Protein AF-A0A531MM92-F1 (afdb_monomer_lite)

Radius of gyration: 17.51 Å; chains: 1; bounding box: 37×25×46 Å

pLDDT: mean 91.56, std 7.38, range [58.84, 98.31]

Structure (mmCIF, N/CA/C/O backbone):
data_AF-A0A531MM92-F1
#
_entry.id   AF-A0A531MM92-F1
#
loop_
_atom_site.group_PDB
_atom_site.id
_atom_site.type_symbol
_atom_site.label_atom_id
_atom_site.label_alt_id
_atom_site.label_comp_id
_atom_site.label_asym_id
_atom_site.label_entity_id
_atom_site.label_seq_id
_atom_site.pdbx_PDB_ins_code
_atom_site.Cartn_x
_atom_site.Cartn_y
_atom_site.Cartn_z
_atom_site.occupancy
_atom_site.B_iso_or_equiv
_atom_site.auth_seq_id
_atom_site.auth_comp_id
_atom_site.auth_asym_id
_atom_site.auth_atom_id
_atom_site.pdbx_PDB_model_num
ATOM 1 N N . MET A 1 1 ? 8.820 2.147 -31.136 1.00 62.75 1 MET A N 1
ATOM 2 C CA . MET A 1 1 ? 9.295 1.011 -30.305 1.00 62.75 1 MET A CA 1
ATOM 3 C C . MET A 1 1 ? 8.721 -0.285 -30.862 1.00 62.75 1 MET A C 1
ATOM 5 O O . MET A 1 1 ? 7.518 -0.342 -31.072 1.00 62.75 1 MET A O 1
ATOM 9 N N . SER A 1 2 ? 9.538 -1.309 -31.139 1.00 82.44 2 SER A N 1
ATOM 10 C CA . SER A 1 2 ? 9.008 -2.590 -31.645 1.00 82.44 2 SER A CA 1
ATOM 11 C C . SER A 1 2 ? 8.129 -3.275 -30.586 1.00 82.44 2 SER A C 1
ATOM 13 O O . SER A 1 2 ? 8.458 -3.239 -29.397 1.00 82.44 2 SER A O 1
ATOM 15 N N . GLY A 1 3 ? 7.056 -3.957 -30.992 1.00 89.06 3 GLY A N 1
ATOM 16 C CA . GLY A 1 3 ? 6.147 -4.648 -30.063 1.00 89.06 3 GLY A CA 1
ATOM 17 C C . GLY A 1 3 ? 6.797 -5.762 -29.223 1.00 89.06 3 GLY A C 1
ATOM 18 O O . GLY A 1 3 ? 6.197 -6.245 -28.265 1.00 89.06 3 GLY A O 1
ATOM 19 N N . ARG A 1 4 ? 8.024 -6.192 -29.548 1.00 90.12 4 ARG A N 1
ATOM 20 C CA . ARG A 1 4 ? 8.809 -7.132 -28.725 1.00 90.12 4 ARG A CA 1
ATOM 21 C C . ARG A 1 4 ? 9.410 -6.430 -27.507 1.00 90.12 4 ARG A C 1
ATOM 23 O O . ARG A 1 4 ? 9.231 -6.904 -26.394 1.00 90.12 4 ARG A O 1
ATOM 30 N N . TRP A 1 5 ? 10.017 -5.261 -27.710 1.00 95.00 5 TRP A N 1
ATOM 31 C CA . TRP A 1 5 ? 10.577 -4.439 -26.631 1.00 95.00 5 TRP A CA 1
ATOM 32 C C . TRP A 1 5 ? 9.511 -3.992 -25.624 1.00 95.00 5 TRP A C 1
ATOM 34 O O . TRP A 1 5 ? 9.727 -4.108 -24.422 1.00 95.00 5 TRP A O 1
ATOM 44 N N . ALA A 1 6 ? 8.333 -3.575 -26.102 1.00 94.31 6 ALA A N 1
ATOM 45 C CA . ALA A 1 6 ? 7.220 -3.199 -25.226 1.00 94.31 6 ALA A CA 1
ATOM 46 C C . ALA A 1 6 ? 6.766 -4.364 -24.323 1.00 94.31 6 ALA A C 1
ATOM 48 O O . ALA A 1 6 ? 6.565 -4.179 -23.124 1.00 94.31 6 ALA A O 1
ATOM 49 N N . ARG A 1 7 ? 6.667 -5.581 -24.879 1.00 95.69 7 ARG A N 1
ATOM 50 C CA . ARG A 1 7 ? 6.315 -6.787 -24.113 1.00 95.69 7 ARG A CA 1
ATOM 51 C C . ARG A 1 7 ? 7.382 -7.148 -23.087 1.00 95.69 7 ARG A C 1
ATOM 53 O O . ARG A 1 7 ? 7.035 -7.413 -21.943 1.00 95.69 7 ARG A O 1
ATOM 60 N N . THR A 1 8 ? 8.660 -7.116 -23.465 1.00 97.12 8 THR A N 1
ATOM 61 C CA . THR A 1 8 ? 9.762 -7.400 -22.534 1.00 97.12 8 THR A CA 1
ATOM 62 C C . THR A 1 8 ? 9.774 -6.415 -21.367 1.00 97.12 8 THR A C 1
ATOM 64 O O . THR A 1 8 ? 9.865 -6.839 -20.218 1.00 97.12 8 THR A O 1
ATOM 67 N N . MET A 1 9 ? 9.614 -5.115 -21.637 1.00 97.06 9 MET A N 1
ATOM 68 C CA . MET A 1 9 ? 9.560 -4.093 -20.588 1.00 97.06 9 MET A CA 1
ATOM 69 C C . MET A 1 9 ? 8.355 -4.277 -19.661 1.00 97.06 9 MET A C 1
ATOM 71 O O . MET A 1 9 ? 8.512 -4.218 -18.443 1.00 97.06 9 MET A O 1
ATOM 75 N N . LEU A 1 10 ? 7.168 -4.558 -20.210 1.00 96.94 10 LEU A N 1
ATOM 76 C CA . LEU A 1 10 ? 5.979 -4.810 -19.395 1.00 96.94 10 LEU A CA 1
ATOM 77 C C . LEU A 1 10 ? 6.143 -6.062 -18.522 1.00 96.94 10 LEU A C 1
ATOM 79 O O . LEU A 1 10 ? 5.775 -6.042 -17.349 1.00 96.94 10 LEU A O 1
ATOM 83 N N . SER A 1 11 ? 6.716 -7.138 -19.064 1.00 97.50 11 SER A N 1
ATOM 84 C CA . SER A 1 11 ? 7.012 -8.348 -18.293 1.00 97.50 11 SER A CA 1
ATOM 85 C C . SER A 1 11 ? 7.987 -8.058 -17.156 1.00 97.50 11 SER A C 1
ATOM 87 O O . SER A 1 11 ? 7.704 -8.420 -16.017 1.00 97.50 11 SER A O 1
ATOM 89 N N . ALA A 1 12 ? 9.088 -7.353 -17.433 1.00 98.12 12 ALA A N 1
ATOM 90 C CA . ALA A 1 12 ? 10.057 -6.965 -16.412 1.00 98.12 12 ALA A CA 1
ATOM 91 C C . ALA A 1 12 ? 9.408 -6.121 -15.302 1.00 98.12 12 ALA A C 1
ATOM 93 O O . ALA A 1 12 ? 9.600 -6.412 -14.124 1.00 98.12 12 ALA A O 1
ATOM 94 N N . TYR A 1 13 ? 8.572 -5.142 -15.665 1.00 97.56 13 TYR A N 1
ATOM 95 C CA . TYR A 1 13 ? 7.818 -4.326 -14.711 1.00 97.56 13 TYR A CA 1
ATOM 96 C C . TYR A 1 13 ? 6.910 -5.172 -13.806 1.00 97.56 13 TYR A C 1
ATOM 98 O O . TYR A 1 13 ? 6.917 -5.011 -12.585 1.00 97.56 13 TYR A O 1
ATOM 106 N N . ARG A 1 14 ? 6.165 -6.122 -14.385 1.00 97.75 14 ARG A N 1
ATOM 107 C CA . ARG A 1 14 ? 5.284 -7.020 -13.621 1.00 97.75 14 ARG A CA 1
ATOM 108 C C . ARG A 1 14 ? 6.072 -7.915 -12.668 1.00 97.75 14 ARG A C 1
ATOM 110 O O . ARG A 1 14 ? 5.672 -8.056 -11.516 1.00 97.75 14 ARG A O 1
ATOM 117 N N . PHE A 1 15 ? 7.183 -8.491 -13.129 1.00 98.31 15 PHE A N 1
ATOM 118 C CA . PHE A 1 15 ? 8.042 -9.332 -12.294 1.00 98.31 15 PHE A CA 1
ATOM 119 C C . PHE A 1 15 ? 8.690 -8.544 -11.159 1.00 98.31 15 PHE A C 1
ATOM 121 O O . PHE A 1 15 ? 8.686 -9.016 -10.026 1.00 98.31 15 PHE A O 1
ATOM 128 N N . ALA A 1 16 ? 9.175 -7.331 -11.430 1.00 98.12 16 ALA A N 1
ATOM 129 C CA . ALA A 1 16 ? 9.710 -6.452 -10.397 1.00 98.12 16 ALA A CA 1
ATOM 130 C C . ALA A 1 16 ? 8.653 -6.145 -9.322 1.00 98.12 16 ALA A C 1
ATOM 132 O O . ALA A 1 16 ? 8.931 -6.269 -8.131 1.00 98.12 16 ALA A O 1
ATOM 133 N N . GLY A 1 17 ? 7.418 -5.826 -9.730 1.00 96.50 17 GLY A N 1
ATOM 134 C CA . GLY A 1 17 ? 6.305 -5.613 -8.803 1.00 96.50 17 GLY A CA 1
ATOM 135 C C . GLY A 1 17 ? 5.966 -6.857 -7.975 1.00 96.50 17 GLY A C 1
ATOM 136 O O . GLY A 1 17 ? 5.802 -6.760 -6.761 1.00 96.50 17 GLY A O 1
ATOM 137 N N . ALA A 1 18 ? 5.917 -8.034 -8.607 1.00 97.06 18 ALA A N 1
ATOM 138 C CA . ALA A 1 18 ? 5.660 -9.299 -7.920 1.00 97.06 18 ALA A CA 1
ATOM 139 C C . ALA A 1 18 ? 6.763 -9.645 -6.904 1.00 97.06 18 ALA A C 1
ATOM 141 O O . ALA A 1 18 ? 6.459 -10.057 -5.787 1.00 97.06 18 ALA A O 1
ATOM 142 N N . ALA A 1 19 ? 8.030 -9.424 -7.263 1.00 97.69 19 ALA A N 1
ATOM 143 C CA . ALA A 1 19 ? 9.168 -9.643 -6.375 1.00 97.69 19 ALA A CA 1
ATOM 144 C C . ALA A 1 19 ? 9.185 -8.659 -5.191 1.00 97.69 19 ALA A C 1
ATOM 146 O O . ALA A 1 19 ? 9.563 -9.032 -4.083 1.00 97.69 19 ALA A O 1
ATOM 147 N N . ALA A 1 20 ? 8.740 -7.416 -5.403 1.00 96.75 20 ALA A N 1
ATOM 148 C CA . ALA A 1 20 ? 8.656 -6.396 -4.358 1.00 96.75 20 ALA A CA 1
ATOM 149 C C . ALA A 1 20 ? 7.448 -6.576 -3.419 1.00 96.75 20 ALA A C 1
ATOM 151 O O . ALA A 1 20 ? 7.504 -6.160 -2.262 1.00 96.75 20 ALA A O 1
ATOM 152 N N . TYR A 1 21 ? 6.363 -7.200 -3.890 1.00 94.12 21 TYR A N 1
ATOM 153 C CA . TYR A 1 21 ? 5.115 -7.383 -3.144 1.00 94.12 21 TYR A CA 1
ATOM 154 C C . TYR A 1 21 ? 5.274 -7.885 -1.691 1.00 94.12 21 TYR A C 1
ATOM 156 O O . TYR A 1 21 ? 4.706 -7.248 -0.798 1.00 94.12 21 TYR A O 1
ATOM 164 N N . PRO A 1 22 ? 6.054 -8.948 -1.384 1.00 94.88 22 PRO A N 1
ATOM 165 C CA . PRO A 1 22 ? 6.214 -9.421 -0.003 1.00 94.88 22 PRO A CA 1
ATOM 166 C C . PRO A 1 22 ? 6.811 -8.373 0.954 1.00 94.88 22 PRO A C 1
ATOM 168 O O . PRO A 1 22 ? 6.593 -8.454 2.163 1.00 94.88 22 PRO A O 1
ATOM 171 N N . LEU A 1 23 ? 7.515 -7.358 0.442 1.00 96.12 23 LEU A N 1
ATOM 172 C CA . LEU A 1 23 ? 8.121 -6.293 1.248 1.00 96.12 23 LEU A CA 1
ATOM 173 C C . LEU A 1 23 ? 7.129 -5.182 1.634 1.00 96.12 23 LEU A C 1
ATOM 175 O O . LEU A 1 23 ? 7.401 -4.410 2.557 1.00 96.12 23 LEU A O 1
ATOM 179 N N . VAL A 1 24 ? 5.959 -5.112 0.988 1.00 93.69 24 VAL A N 1
ATOM 180 C CA . VAL A 1 24 ? 4.940 -4.080 1.257 1.00 93.69 24 VAL A CA 1
ATOM 181 C C . VAL A 1 24 ? 4.411 -4.182 2.690 1.00 93.69 24 VAL A C 1
ATOM 183 O O . VAL A 1 24 ? 4.245 -3.164 3.362 1.00 93.69 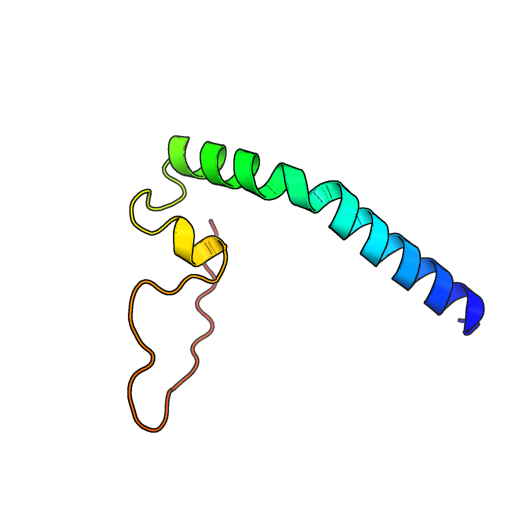24 VAL A O 1
ATOM 186 N N . GLY A 1 25 ? 4.199 -5.405 3.185 1.00 93.31 25 GLY A N 1
ATOM 187 C CA . GLY A 1 25 ? 3.727 -5.664 4.548 1.00 93.31 25 GLY A CA 1
ATOM 188 C C . GLY A 1 25 ? 4.625 -5.040 5.626 1.00 93.31 25 GLY A C 1
ATOM 189 O O . GLY A 1 25 ? 4.168 -4.172 6.382 1.00 93.31 25 GLY A O 1
ATOM 190 N N . PRO A 1 26 ? 5.909 -5.443 5.683 1.00 95.06 26 PRO A N 1
ATOM 191 C CA . PRO A 1 26 ? 6.904 -4.851 6.575 1.00 95.06 26 PRO A CA 1
ATOM 192 C C . PRO A 1 26 ? 7.060 -3.335 6.402 1.00 95.06 26 PRO A C 1
ATOM 194 O O . PRO A 1 26 ? 7.123 -2.613 7.398 1.00 95.06 26 PRO A O 1
ATOM 197 N N . TYR A 1 27 ? 7.053 -2.831 5.164 1.00 94.75 27 TYR A N 1
ATOM 198 C CA . TYR A 1 27 ? 7.166 -1.396 4.890 1.00 94.75 27 TYR A CA 1
ATOM 199 C C . TYR A 1 27 ? 6.028 -0.582 5.527 1.00 94.75 27 TYR A C 1
ATOM 201 O O . TYR A 1 27 ? 6.274 0.408 6.222 1.00 94.75 27 TYR A O 1
ATOM 209 N N . VAL A 1 28 ? 4.776 -1.023 5.362 1.00 93.75 28 VAL A N 1
ATOM 210 C CA . VAL A 1 28 ? 3.608 -0.368 5.976 1.00 93.75 28 VAL A CA 1
ATOM 211 C C . VAL A 1 28 ? 3.654 -0.478 7.504 1.00 93.75 28 VAL A C 1
ATOM 213 O O . VAL A 1 28 ? 3.291 0.472 8.203 1.00 93.75 28 VAL A O 1
ATOM 216 N N . ALA A 1 29 ? 4.125 -1.604 8.049 1.00 93.12 29 ALA A N 1
ATOM 217 C CA . ALA A 1 29 ? 4.299 -1.762 9.493 1.00 93.12 29 ALA A CA 1
ATOM 218 C C . ALA A 1 29 ? 5.330 -0.768 10.059 1.00 93.12 29 ALA A C 1
ATOM 220 O O . ALA A 1 29 ? 5.062 -0.122 11.073 1.00 93.12 29 ALA A O 1
ATOM 221 N N . TRP A 1 30 ? 6.457 -0.576 9.368 1.00 95.12 30 TRP A N 1
ATOM 222 C CA . TRP A 1 30 ? 7.462 0.428 9.721 1.00 95.12 30 TRP A CA 1
ATOM 223 C C . TRP A 1 30 ? 6.923 1.864 9.612 1.00 95.12 30 TRP A C 1
ATOM 225 O O . TRP A 1 30 ? 7.111 2.676 10.513 1.00 95.12 30 TRP A O 1
ATOM 235 N N . ARG A 1 31 ? 6.165 2.190 8.560 1.00 94.31 31 ARG A N 1
ATOM 236 C CA . ARG A 1 31 ? 5.491 3.499 8.444 1.00 94.31 31 ARG A CA 1
ATOM 237 C C . ARG A 1 31 ? 4.518 3.753 9.601 1.00 94.31 31 ARG A C 1
ATOM 239 O O . ARG A 1 31 ? 4.466 4.865 10.126 1.00 94.31 31 ARG A O 1
ATOM 246 N N . THR A 1 32 ? 3.798 2.714 10.025 1.00 94.19 32 THR A N 1
ATOM 247 C CA . THR A 1 32 ? 2.890 2.772 11.180 1.00 94.19 32 THR A CA 1
ATOM 248 C C . THR A 1 32 ? 3.657 3.053 12.473 1.00 94.19 32 THR A C 1
ATOM 250 O O . THR A 1 32 ? 3.230 3.899 13.253 1.00 94.19 32 THR A O 1
ATOM 253 N N . SER A 1 33 ? 4.816 2.417 12.700 1.00 93.62 33 SER A N 1
ATOM 254 C CA . SER A 1 33 ? 5.631 2.693 13.897 1.00 93.62 33 SER A CA 1
ATOM 255 C C . SER A 1 33 ? 6.226 4.104 13.908 1.00 93.62 33 SER A C 1
ATOM 257 O O . SER A 1 33 ? 6.462 4.663 14.974 1.00 93.62 33 SER A O 1
ATOM 259 N N . ARG A 1 34 ? 6.409 4.718 12.732 1.00 93.44 34 ARG A N 1
ATOM 260 C CA . ARG A 1 34 ? 6.807 6.126 12.570 1.00 93.44 34 ARG A CA 1
ATOM 261 C C . ARG A 1 34 ? 5.643 7.119 12.700 1.00 93.44 34 ARG A C 1
A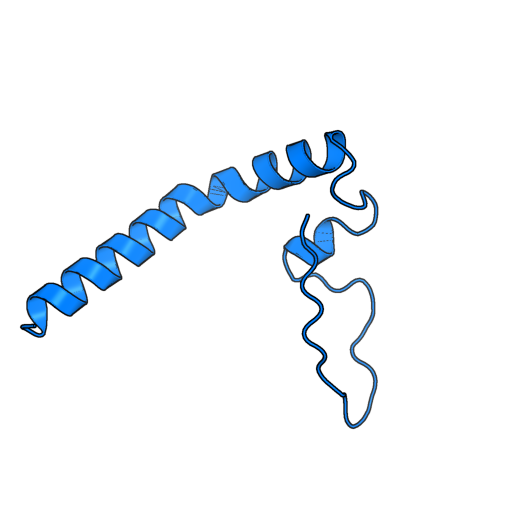TOM 263 O O . ARG A 1 34 ? 5.855 8.306 12.469 1.00 93.44 34 ARG A O 1
ATOM 270 N N . GLY A 1 35 ? 4.428 6.656 13.010 1.00 91.44 35 GLY A N 1
ATOM 271 C CA . GLY A 1 35 ? 3.235 7.502 13.140 1.00 91.44 35 GLY A CA 1
ATOM 272 C C . GLY A 1 35 ? 2.732 8.090 11.818 1.00 91.44 35 GLY A C 1
ATOM 273 O O . GLY A 1 35 ? 1.903 8.992 11.823 1.00 91.44 35 GLY A O 1
ATOM 274 N N . LYS A 1 36 ? 3.227 7.596 10.676 1.00 90.50 36 LYS A N 1
ATOM 275 C CA . LYS A 1 36 ? 2.807 8.055 9.343 1.00 90.50 36 LYS A CA 1
ATOM 276 C C . LYS A 1 36 ? 1.518 7.386 8.858 1.00 90.50 36 LYS A C 1
ATOM 278 O O . LYS A 1 36 ? 0.991 7.771 7.821 1.00 90.50 36 LYS A O 1
ATOM 283 N N . GLU A 1 37 ? 1.042 6.376 9.581 1.00 91.75 37 GLU A N 1
ATOM 284 C CA . GLU A 1 37 ? -0.173 5.617 9.289 1.00 91.75 37 GLU A CA 1
ATOM 285 C C . GLU A 1 37 ? -0.987 5.421 10.568 1.00 91.75 37 GLU A C 1
ATOM 287 O O . GLU A 1 37 ? -0.421 5.238 11.648 1.00 91.75 37 GLU A O 1
ATOM 292 N N . ASP A 1 38 ? -2.311 5.389 10.437 1.00 91.50 38 ASP A N 1
ATOM 293 C CA . ASP A 1 38 ? -3.208 5.023 11.532 1.00 91.50 38 ASP A CA 1
ATOM 294 C C . ASP A 1 38 ? -3.196 3.498 11.738 1.00 91.50 38 ASP A C 1
ATOM 296 O O . ASP A 1 38 ? -3.568 2.716 10.854 1.00 91.50 38 ASP A O 1
ATOM 300 N N . ARG A 1 39 ? -2.787 3.069 12.938 1.00 89.88 39 ARG A N 1
ATOM 301 C CA . ARG A 1 39 ? -2.681 1.655 13.323 1.00 89.88 39 ARG A CA 1
ATOM 302 C C . ARG A 1 39 ? -4.007 0.904 13.195 1.00 89.88 39 ARG A C 1
ATOM 304 O O . ARG A 1 39 ? -3.998 -0.245 12.752 1.00 89.88 39 ARG A O 1
ATOM 311 N N . ASN A 1 40 ? -5.125 1.544 13.536 1.00 91.81 40 ASN A N 1
ATOM 312 C CA . ASN A 1 40 ? -6.455 0.933 13.503 1.00 91.81 40 ASN A CA 1
ATOM 313 C C . ASN A 1 40 ? -6.996 0.816 12.071 1.00 91.81 40 ASN A C 1
ATOM 315 O O . ASN A 1 40 ? -7.811 -0.060 11.781 1.00 91.81 40 ASN A O 1
ATOM 319 N N . ARG A 1 41 ? -6.495 1.655 11.156 1.00 91.19 41 ARG A N 1
ATOM 320 C CA . ARG A 1 41 ? -6.924 1.720 9.749 1.00 91.19 41 ARG A CA 1
ATOM 321 C C . ARG A 1 41 ? -5.900 1.150 8.769 1.00 91.19 41 ARG A C 1
ATOM 323 O O . ARG A 1 41 ? -6.107 1.199 7.562 1.00 91.19 41 ARG A O 1
ATOM 330 N N . ARG A 1 42 ? -4.831 0.512 9.260 1.00 89.88 42 ARG A N 1
ATOM 331 C CA . ARG A 1 42 ? -3.760 -0.081 8.437 1.00 89.88 42 ARG A CA 1
ATOM 332 C C . ARG A 1 42 ? -4.278 -1.018 7.339 1.00 89.88 42 ARG A C 1
ATOM 334 O O . ARG A 1 42 ? -3.685 -1.090 6.267 1.00 89.88 42 ARG A O 1
ATOM 341 N N . ARG A 1 43 ? -5.375 -1.740 7.593 1.00 91.25 43 ARG A N 1
ATOM 342 C CA . ARG A 1 43 ? -5.995 -2.665 6.627 1.00 91.25 43 ARG A CA 1
ATOM 343 C C . ARG A 1 43 ? -6.528 -1.963 5.371 1.00 91.25 43 ARG A C 1
ATOM 345 O O . ARG A 1 43 ? -6.498 -2.561 4.299 1.00 91.25 43 ARG A O 1
ATOM 352 N N . GLU A 1 44 ? -6.894 -0.686 5.469 1.00 92.69 44 GLU A N 1
ATOM 353 C CA . GLU A 1 44 ? -7.351 0.108 4.322 1.00 92.69 44 GLU A CA 1
ATOM 354 C C . GLU A 1 44 ? -6.248 0.279 3.266 1.00 92.69 44 GLU A C 1
ATOM 356 O O . GLU A 1 44 ? -6.542 0.314 2.074 1.00 92.69 44 GLU A O 1
ATOM 361 N N . ARG A 1 45 ? -4.964 0.274 3.669 1.00 91.19 45 ARG A N 1
ATOM 362 C CA . ARG A 1 45 ? -3.817 0.300 2.737 1.00 91.19 45 ARG A CA 1
ATOM 363 C C . ARG A 1 45 ? -3.730 -0.937 1.841 1.00 91.19 45 ARG A C 1
ATOM 365 O O . ARG A 1 45 ? -3.071 -0.883 0.810 1.00 91.19 45 ARG A O 1
ATOM 372 N N . TYR A 1 46 ? -4.408 -2.019 2.218 1.00 90.75 46 TYR A N 1
ATOM 373 C CA . TYR A 1 46 ? -4.504 -3.258 1.446 1.00 90.75 46 TYR A CA 1
ATOM 374 C C . TYR A 1 46 ? -5.859 -3.398 0.733 1.00 90.75 46 TYR A C 1
ATOM 376 O O . TYR A 1 46 ? -6.197 -4.483 0.274 1.00 90.75 46 TYR A O 1
ATOM 384 N N . GLY A 1 47 ? -6.657 -2.325 0.662 1.00 91.00 47 GLY A N 1
ATOM 385 C CA . GLY A 1 47 ? -7.972 -2.335 0.014 1.00 91.00 47 GLY A CA 1
ATOM 386 C C . GLY A 1 47 ? -9.103 -2.911 0.870 1.00 91.00 47 GLY A C 1
ATOM 387 O O . GLY A 1 47 ? -10.227 -3.037 0.390 1.00 91.00 47 GLY A O 1
ATOM 388 N N . VAL A 1 48 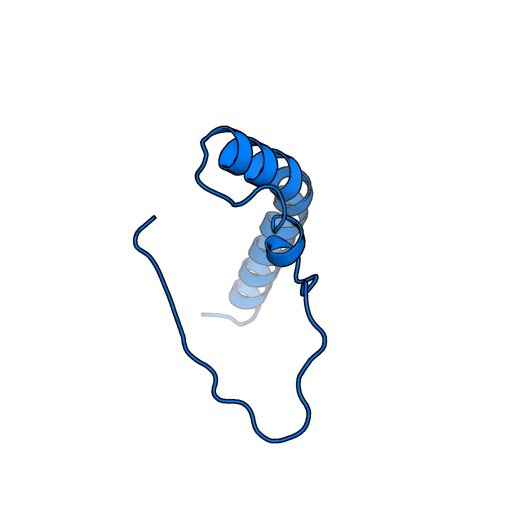? -8.848 -3.234 2.141 1.00 92.81 48 VAL A N 1
ATOM 389 C CA . VAL A 1 48 ? -9.891 -3.692 3.066 1.00 92.81 48 VAL A CA 1
ATOM 390 C C . VAL A 1 48 ? -10.550 -2.470 3.700 1.00 92.81 48 VAL A C 1
ATOM 392 O O . VAL A 1 48 ? -10.028 -1.894 4.657 1.00 92.81 48 VAL A O 1
ATOM 395 N N . ALA A 1 49 ? -11.688 -2.058 3.143 1.00 91.25 49 ALA A N 1
ATOM 396 C CA . ALA A 1 49 ? -12.448 -0.922 3.648 1.00 91.25 49 ALA A CA 1
ATOM 397 C C . ALA A 1 49 ? -12.973 -1.186 5.071 1.00 91.25 49 ALA A C 1
ATOM 399 O O . ALA A 1 49 ? -13.478 -2.266 5.372 1.00 91.25 49 ALA A O 1
ATOM 400 N N . GLY A 1 50 ? -12.885 -0.180 5.945 1.00 90.00 50 GLY A N 1
ATOM 401 C CA . GLY A 1 50 ? -13.421 -0.253 7.310 1.00 90.00 50 GLY A CA 1
ATOM 402 C C . GLY A 1 50 ? -14.937 -0.046 7.407 1.00 90.00 50 GLY A C 1
ATOM 403 O O . GLY A 1 50 ? -15.497 -0.153 8.495 1.00 90.00 50 GLY A O 1
ATOM 404 N N . ARG A 1 51 ? -15.602 0.291 6.297 1.00 90.25 51 ARG A N 1
ATOM 405 C CA . ARG A 1 51 ? -17.047 0.540 6.224 1.00 90.25 51 ARG A CA 1
ATOM 406 C C . ARG A 1 51 ? -17.624 -0.066 4.944 1.00 90.25 51 ARG A C 1
ATOM 408 O O . ARG A 1 51 ? -16.920 -0.084 3.931 1.00 90.25 51 ARG A O 1
ATOM 415 N N . PRO A 1 52 ? -18.883 -0.534 4.972 1.00 92.06 52 PRO A N 1
ATOM 416 C CA . PRO A 1 52 ? -19.564 -0.978 3.765 1.00 92.06 52 PRO A CA 1
ATOM 417 C C . PRO A 1 52 ? -19.731 0.184 2.783 1.00 92.06 52 PRO A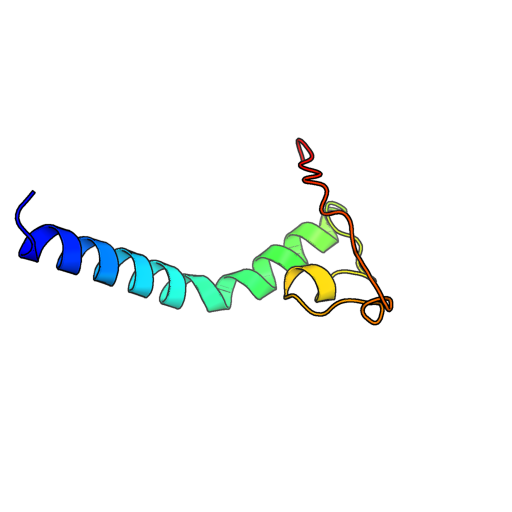 C 1
ATOM 419 O O . PRO A 1 52 ? -19.786 1.355 3.172 1.00 92.06 52 PRO A O 1
ATOM 422 N N . ARG A 1 53 ? -19.822 -0.152 1.495 1.00 91.88 53 ARG A N 1
ATOM 423 C CA . ARG A 1 53 ? -20.158 0.822 0.459 1.00 91.88 53 ARG A CA 1
ATOM 424 C C . ARG A 1 53 ? -21.584 1.348 0.717 1.00 91.88 53 ARG A C 1
ATOM 426 O O . ARG A 1 53 ? -22.482 0.523 0.858 1.00 91.88 53 ARG A O 1
ATOM 433 N N . PRO A 1 54 ? -21.802 2.674 0.751 1.00 93.50 54 PRO A N 1
ATOM 434 C CA . PRO A 1 54 ? -23.143 3.238 0.877 1.00 93.50 54 PRO A CA 1
ATOM 435 C C . PRO A 1 54 ? -23.990 2.953 -0.370 1.00 93.50 54 PRO A C 1
ATOM 437 O O . PRO A 1 54 ? -23.461 2.818 -1.478 1.00 93.50 54 PRO A O 1
ATOM 440 N N . GLU A 1 55 ? -25.307 2.881 -0.186 1.00 96.12 55 GLU A N 1
ATOM 441 C CA . GLU A 1 55 ? -26.255 2.753 -1.293 1.00 96.12 55 GLU A CA 1
ATOM 442 C C . GLU A 1 55 ? -26.326 4.047 -2.120 1.00 96.12 55 GLU A C 1
ATOM 444 O O . GLU A 1 55 ? -26.164 5.150 -1.597 1.00 96.12 55 GLU A O 1
ATOM 449 N N . GLY A 1 56 ? -26.580 3.908 -3.425 1.00 96.00 56 GLY A N 1
ATOM 450 C CA . GLY A 1 56 ? -26.756 5.036 -4.341 1.00 96.00 56 GLY A CA 1
ATOM 451 C C . GLY A 1 56 ? -25.466 5.610 -4.961 1.00 96.00 56 GLY A C 1
ATOM 452 O O . GLY A 1 56 ? -24.406 4.965 -4.957 1.00 96.00 56 GLY A O 1
ATOM 453 N N . PRO A 1 57 ? -25.563 6.801 -5.586 1.00 95.88 57 PRO A N 1
ATOM 454 C CA . PRO A 1 57 ? -24.436 7.474 -6.230 1.00 95.88 57 PRO A CA 1
ATOM 455 C C . PRO A 1 57 ? -23.361 7.901 -5.223 1.00 95.88 57 PRO A C 1
ATOM 457 O O . PRO A 1 57 ? -23.666 8.347 -4.122 1.00 95.88 57 PRO A O 1
ATOM 460 N N . VAL A 1 58 ? -22.089 7.815 -5.622 1.00 94.38 58 VAL A N 1
ATOM 461 C CA . VAL A 1 58 ? -20.945 8.251 -4.803 1.00 94.38 58 VAL A CA 1
ATOM 462 C C . VAL A 1 58 ? -20.101 9.262 -5.565 1.00 94.38 58 VAL A C 1
ATOM 464 O O . VAL A 1 58 ? -19.906 9.124 -6.773 1.00 94.38 58 VAL A O 1
ATOM 467 N N . ILE A 1 59 ? -19.562 10.249 -4.854 1.00 93.44 59 ILE A N 1
ATOM 468 C CA . ILE A 1 59 ? -18.597 11.204 -5.404 1.00 93.44 59 ILE A CA 1
ATOM 469 C C . ILE A 1 59 ? -17.196 10.709 -5.059 1.00 93.44 59 ILE A C 1
ATOM 471 O O . ILE A 1 59 ? -16.881 10.467 -3.894 1.00 93.44 59 ILE A O 1
ATOM 475 N N . TRP A 1 60 ? -16.352 10.555 -6.076 1.00 90.69 60 TRP A N 1
ATOM 476 C CA . TRP A 1 60 ? -14.942 10.233 -5.889 1.00 90.69 60 TRP A CA 1
ATOM 477 C C . TRP A 1 60 ? -14.133 11.515 -5.753 1.00 90.69 60 TRP A C 1
ATOM 479 O O . TRP A 1 60 ? -14.189 12.383 -6.620 1.00 90.69 60 TRP A O 1
ATOM 489 N N . ILE A 1 61 ? -13.360 11.614 -4.675 1.00 90.94 61 ILE A N 1
ATOM 490 C CA . ILE A 1 61 ? -12.456 12.736 -4.431 1.00 90.94 61 ILE A CA 1
ATOM 491 C C . ILE A 1 61 ? -11.034 12.191 -4.383 1.00 90.94 61 ILE A C 1
ATOM 493 O O . ILE A 1 61 ? -10.741 11.247 -3.648 1.00 90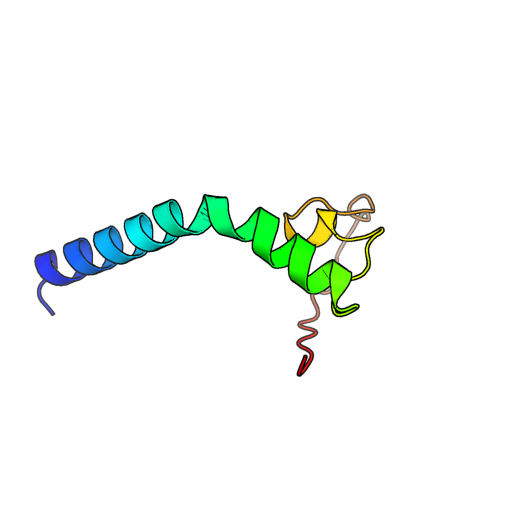.94 61 ILE A O 1
ATOM 497 N N . HIS A 1 62 ? -10.141 12.796 -5.161 1.00 89.38 62 HIS A N 1
ATOM 498 C CA . HIS A 1 62 ? -8.716 12.528 -5.051 1.00 89.38 62 HIS A CA 1
ATOM 499 C C . HIS A 1 62 ? -8.123 13.395 -3.936 1.00 89.38 62 HIS A C 1
ATOM 501 O O . HIS A 1 62 ? -7.952 14.598 -4.105 1.00 89.38 62 HIS A O 1
ATOM 507 N N . ALA A 1 63 ? -7.822 12.784 -2.791 1.00 80.88 63 ALA A N 1
ATOM 508 C CA . ALA A 1 63 ? -7.180 13.448 -1.661 1.00 80.88 63 ALA A CA 1
ATOM 509 C C . ALA A 1 63 ? -5.737 12.943 -1.516 1.00 80.88 63 ALA A C 1
ATOM 511 O O . ALA A 1 63 ? -5.456 12.023 -0.747 1.00 80.88 63 ALA A O 1
ATOM 512 N N . ALA A 1 64 ? -4.823 13.522 -2.295 1.00 81.56 64 ALA A N 1
ATOM 513 C CA . ALA A 1 64 ? -3.393 13.323 -2.098 1.00 81.56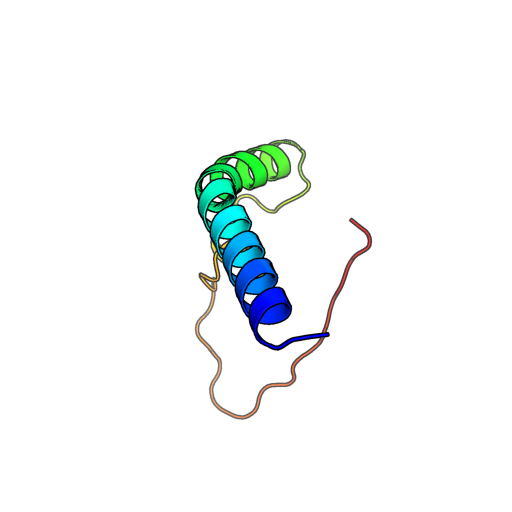 64 ALA A CA 1
ATOM 514 C C . ALA A 1 64 ? -2.879 14.282 -1.017 1.00 81.56 64 ALA A C 1
ATOM 516 O O . ALA A 1 64 ? -3.177 15.473 -1.033 1.00 81.56 64 ALA A O 1
ATOM 517 N N . SER A 1 65 ? -2.092 13.757 -0.081 1.00 72.69 65 SER A N 1
ATOM 518 C CA . SER A 1 65 ? -1.356 14.542 0.910 1.00 72.69 65 SER A CA 1
ATOM 519 C C . SER A 1 65 ? 0.130 14.539 0.545 1.00 72.69 65 SER A C 1
ATOM 521 O O . SER A 1 65 ? 0.649 13.520 0.084 1.00 72.69 65 SER A O 1
ATOM 523 N N . VAL A 1 66 ? 0.820 15.659 0.762 1.00 71.81 66 VAL A N 1
ATOM 524 C CA . VAL A 1 66 ? 2.288 15.703 0.834 1.00 71.81 66 VAL A CA 1
ATOM 525 C C . VAL A 1 66 ? 2.695 15.116 2.190 1.00 71.81 66 VAL A C 1
ATOM 527 O O . VAL A 1 66 ? 2.552 15.770 3.219 1.00 71.81 66 VAL A O 1
ATOM 530 N N . GLY A 1 67 ? 3.055 13.827 2.196 1.00 58.84 67 GLY A N 1
ATOM 531 C CA . GLY A 1 67 ? 3.307 13.035 3.413 1.00 58.84 67 GLY A CA 1
ATOM 532 C C . GLY A 1 67 ? 4.557 13.400 4.207 1.00 58.84 67 GLY A C 1
ATOM 533 O O . GLY A 1 67 ? 5.468 14.046 3.656 1.00 58.84 67 GLY A O 1
#

Sequence (67 aa):
MSGRWARTMLSAYRFAGAAAYPLVGPYVAWRTSRGKEDRNRRRERYGVAGRPRPEGPVIWIHAASVG

Secondary structure (DSSP, 8-state):
--HHHHHHHHHHHHHHHHHHHHHHHHHHHHHHHTTSS-GGGGGGGGT--SSPPPSS-----------

Foldseek 3Di:
DDPVVVVVVVVVVVVVCVVCVVVVVVVLVVCVVVVVDDPVCSCVVVVPDPDDDDPDDDDDDDDDDPD